Protein AF-A0A1Z8LGG8-F1 (afdb_monomer_lite)

pLDDT: mean 88.11, std 7.86, range [59.78, 97.25]

Secondary structure (DSSP, 8-state):
-EESSGGGHHHHHHHHHHH-TT-----EE-HHHHHHHHHHSS--HHHHHHHHHHHHHHHTTT-S-EEB--GGGTTHHHHHGGG-SS-EE-SSHHHHHHHHHH-SEEE---SSTTHHHHHHHHHHHHHHTTT---EEE-

Radius of gyration: 15.42 Å; chains: 1; bounding box: 39×36×37 Å

Structure (mmCIF, N/CA/C/O backbone):
data_AF-A0A1Z8LGG8-F1
#
_entry.id   AF-A0A1Z8LGG8-F1
#
loop_
_atom_site.group_PDB
_atom_site.id
_atom_site.type_symbol
_atom_site.label_atom_id
_atom_site.label_alt_id
_atom_site.label_comp_id
_atom_site.label_asym_id
_atom_site.label_entity_id
_atom_site.label_seq_id
_atom_site.pdbx_PDB_ins_code
_atom_site.Cartn_x
_atom_site.Cartn_y
_atom_site.Cartn_z
_atom_site.occupancy
_atom_site.B_iso_or_equiv
_atom_site.auth_seq_id
_atom_site.auth_comp_id
_atom_site.auth_asym_id
_atom_site.auth_atom_id
_atom_site.pdbx_PDB_model_num
ATOM 1 N N . MET A 1 1 ? 4.314 -7.955 -6.306 1.00 94.31 1 MET A N 1
ATOM 2 C CA . MET A 1 1 ? 4.021 -7.619 -4.898 1.00 94.31 1 MET A CA 1
ATOM 3 C C . MET A 1 1 ? 5.061 -6.630 -4.409 1.00 94.31 1 MET A C 1
ATOM 5 O O . MET A 1 1 ? 6.232 -6.804 -4.731 1.00 94.31 1 MET A O 1
ATOM 9 N N . ILE A 1 2 ? 4.653 -5.584 -3.694 1.00 94.50 2 ILE A N 1
ATOM 10 C CA . ILE A 1 2 ? 5.553 -4.550 -3.167 1.00 94.50 2 ILE A CA 1
ATOM 11 C C . ILE A 1 2 ? 5.476 -4.547 -1.640 1.00 94.50 2 ILE A C 1
ATOM 13 O O . ILE A 1 2 ? 4.401 -4.390 -1.054 1.00 94.50 2 ILE A O 1
ATOM 17 N N . HIS A 1 3 ? 6.639 -4.703 -1.014 1.00 94.06 3 HIS A N 1
ATOM 18 C CA . HIS A 1 3 ? 6.819 -4.884 0.418 1.00 94.06 3 HIS A CA 1
ATOM 19 C C . HIS A 1 3 ? 7.687 -3.759 0.994 1.00 94.06 3 HIS A C 1
ATOM 21 O O . HIS A 1 3 ? 8.680 -3.352 0.391 1.00 94.06 3 HIS A O 1
ATOM 27 N N . ALA A 1 4 ? 7.335 -3.299 2.195 1.00 92.00 4 ALA A N 1
ATOM 28 C CA . ALA A 1 4 ? 8.154 -2.371 2.983 1.00 92.00 4 ALA A CA 1
ATOM 29 C C . ALA A 1 4 ? 8.812 -3.048 4.202 1.00 92.00 4 ALA A C 1
ATOM 31 O O . ALA A 1 4 ? 9.628 -2.442 4.888 1.00 92.00 4 ALA A O 1
ATOM 32 N N . THR A 1 5 ? 8.448 -4.303 4.492 1.00 90.44 5 THR A N 1
ATOM 33 C CA . THR A 1 5 ? 8.937 -5.062 5.652 1.00 90.44 5 THR A CA 1
ATOM 34 C C . THR A 1 5 ? 9.118 -6.529 5.286 1.00 90.44 5 THR A C 1
ATOM 36 O O . THR A 1 5 ? 8.219 -7.116 4.687 1.00 90.44 5 THR A O 1
ATOM 39 N N . ARG A 1 6 ? 10.205 -7.173 5.726 1.00 92.25 6 ARG A N 1
ATOM 40 C CA . ARG A 1 6 ? 10.410 -8.623 5.514 1.00 92.25 6 ARG A CA 1
ATOM 41 C C . ARG A 1 6 ? 9.306 -9.491 6.109 1.00 92.25 6 ARG A C 1
ATOM 43 O O . ARG A 1 6 ? 8.988 -10.531 5.545 1.00 92.25 6 ARG A O 1
ATOM 50 N N . ALA A 1 7 ? 8.696 -9.035 7.202 1.00 90.31 7 ALA A N 1
ATOM 51 C CA . ALA A 1 7 ? 7.609 -9.738 7.873 1.00 90.31 7 ALA A CA 1
ATOM 52 C C . ALA A 1 7 ? 6.383 -9.974 6.972 1.00 90.31 7 ALA A C 1
ATOM 54 O O . ALA A 1 7 ? 5.633 -10.908 7.229 1.00 90.31 7 ALA A O 1
ATOM 55 N N . SER A 1 8 ? 6.184 -9.175 5.914 1.00 90.31 8 SER A N 1
ATOM 56 C CA . SER A 1 8 ? 5.055 -9.343 4.993 1.00 90.31 8 SER A CA 1
ATOM 57 C C . SER A 1 8 ? 5.337 -10.273 3.812 1.00 90.31 8 SER A C 1
ATOM 59 O O . SER A 1 8 ? 4.406 -10.602 3.088 1.00 90.31 8 SER A O 1
ATOM 61 N N . VAL A 1 9 ? 6.586 -10.684 3.570 1.00 94.19 9 VAL A N 1
ATOM 62 C CA . VAL A 1 9 ? 6.938 -11.465 2.369 1.00 94.19 9 VAL A CA 1
ATOM 63 C C . VAL A 1 9 ? 6.384 -12.877 2.471 1.00 94.19 9 VAL A C 1
ATOM 65 O O . VAL A 1 9 ? 5.479 -13.243 1.726 1.00 94.19 9 VAL A O 1
ATOM 68 N N . SER A 1 10 ? 6.877 -13.643 3.446 1.00 95.19 10 SER A N 1
ATOM 69 C CA . SER A 1 10 ? 6.532 -15.058 3.577 1.00 95.19 10 SER A CA 1
ATOM 70 C C . SER A 1 10 ? 5.033 -15.310 3.776 1.00 95.19 10 SER A C 1
ATOM 72 O O . SER A 1 10 ? 4.528 -16.225 3.134 1.00 95.19 10 SER A O 1
ATOM 74 N N . PRO A 1 11 ? 4.284 -14.530 4.586 1.00 92.88 11 PRO A N 1
ATOM 75 C CA . PRO A 1 11 ? 2.843 -14.744 4.720 1.00 92.88 11 PRO A CA 1
ATOM 76 C C . PRO A 1 11 ? 2.072 -14.546 3.412 1.00 92.88 11 PRO A C 1
ATOM 78 O O . PRO A 1 11 ? 1.146 -15.298 3.129 1.00 92.88 11 PRO A O 1
ATOM 81 N N . VAL A 1 12 ? 2.450 -13.550 2.606 1.00 93.06 12 VAL A N 1
ATOM 82 C CA . VAL A 1 12 ? 1.752 -13.257 1.348 1.00 93.06 12 VAL A CA 1
ATOM 83 C C . VAL A 1 12 ? 2.117 -14.286 0.278 1.00 93.06 12 VAL A C 1
ATOM 85 O O . VAL A 1 12 ? 1.228 -14.782 -0.406 1.00 93.06 12 VAL A O 1
ATOM 88 N N . GLU A 1 13 ? 3.392 -14.665 0.167 1.00 95.00 13 GLU A N 1
ATOM 89 C CA . GLU A 1 13 ? 3.832 -15.735 -0.743 1.00 95.00 13 GLU A CA 1
ATOM 90 C C . GLU A 1 13 ? 3.163 -17.075 -0.403 1.00 95.00 13 GLU A C 1
ATOM 92 O O . GLU A 1 13 ? 2.699 -17.780 -1.301 1.00 95.00 13 GLU A O 1
ATOM 97 N N . LEU A 1 14 ? 3.031 -17.396 0.890 1.00 95.62 14 LEU A N 1
ATOM 98 C CA . LEU A 1 14 ? 2.303 -18.582 1.339 1.00 95.62 14 LEU A CA 1
ATOM 99 C C . LEU A 1 14 ? 0.818 -18.510 0.959 1.00 95.62 14 LEU A C 1
ATOM 101 O O . LEU A 1 14 ? 0.285 -19.487 0.444 1.00 95.62 14 LEU A O 1
ATOM 105 N N . ALA A 1 15 ? 0.167 -17.357 1.139 1.00 93.81 15 ALA A N 1
ATOM 106 C CA . ALA A 1 15 ? -1.229 -17.180 0.747 1.00 93.81 15 ALA A CA 1
ATOM 107 C C . ALA A 1 15 ? -1.440 -17.388 -0.763 1.00 93.81 15 ALA A C 1
ATOM 109 O O . ALA A 1 15 ? -2.411 -18.031 -1.157 1.00 93.81 15 ALA A O 1
ATOM 110 N N . PHE A 1 16 ? -0.521 -16.912 -1.614 1.00 95.31 16 PHE A N 1
ATOM 111 C CA . PHE A 1 16 ? -0.556 -17.224 -3.047 1.00 95.31 16 PHE A CA 1
ATOM 112 C C . PHE A 1 16 ? -0.381 -18.719 -3.300 1.00 95.31 16 PHE A C 1
ATOM 114 O O . PHE A 1 16 ? -1.175 -19.303 -4.024 1.00 95.31 16 PHE A O 1
ATOM 121 N N . HIS A 1 17 ? 0.604 -19.357 -2.670 1.00 95.44 17 HIS A N 1
ATOM 122 C CA . HIS A 1 17 ? 0.828 -20.791 -2.834 1.00 95.44 17 HIS A CA 1
ATOM 123 C C . HIS A 1 17 ? -0.385 -21.641 -2.410 1.00 95.44 17 HIS A C 1
ATOM 125 O O . HIS A 1 17 ? -0.692 -22.641 -3.053 1.00 95.44 17 HIS A O 1
ATOM 131 N N . GLU A 1 18 ? -1.077 -21.267 -1.334 1.00 97.25 18 GLU A N 1
ATOM 132 C CA . GLU A 1 18 ? -2.210 -22.031 -0.798 1.00 97.25 18 GLU A CA 1
ATOM 133 C C . GLU A 1 18 ? -3.532 -21.759 -1.528 1.00 97.25 18 GLU A C 1
ATOM 135 O O . GLU A 1 18 ? -4.325 -22.681 -1.714 1.00 97.25 18 GLU A O 1
ATOM 140 N N . ILE A 1 19 ? -3.788 -20.507 -1.923 1.00 96.19 19 ILE A N 1
ATOM 141 C CA . ILE A 1 19 ? -5.105 -20.064 -2.414 1.00 96.19 19 ILE A CA 1
ATOM 142 C C . ILE A 1 19 ? -5.116 -19.888 -3.938 1.00 96.19 19 ILE A C 1
ATOM 144 O O . ILE A 1 19 ? -6.161 -20.061 -4.563 1.00 96.19 19 ILE A O 1
ATOM 148 N N . TRP A 1 20 ? -3.976 -19.547 -4.546 1.00 95.69 20 TRP A N 1
ATOM 149 C CA . TRP A 1 20 ? -3.863 -19.284 -5.983 1.00 95.69 20 TRP A CA 1
ATOM 150 C C . TRP A 1 20 ? -2.496 -19.718 -6.555 1.00 95.69 20 TRP A C 1
ATOM 152 O O . TRP A 1 20 ? -1.712 -18.879 -7.013 1.00 95.69 20 TRP A O 1
ATOM 162 N N . PRO A 1 21 ? -2.182 -21.026 -6.528 1.00 95.81 21 PRO A N 1
ATOM 163 C CA . PRO A 1 21 ? -0.860 -21.544 -6.885 1.00 95.81 21 PRO A CA 1
ATOM 164 C C . PRO A 1 21 ? -0.464 -21.300 -8.348 1.00 95.81 21 PRO A C 1
ATOM 166 O O . PRO A 1 21 ? 0.722 -21.301 -8.672 1.00 95.81 21 PRO A O 1
ATOM 169 N N . GLU A 1 22 ? -1.428 -21.083 -9.244 1.00 97.00 22 GLU A N 1
ATOM 170 C CA . GLU A 1 22 ? -1.184 -20.780 -10.656 1.00 97.00 22 GLU A CA 1
ATOM 171 C C . GLU A 1 22 ? -0.725 -19.331 -10.889 1.00 97.00 22 GLU A C 1
ATOM 173 O O . GLU A 1 22 ? -0.236 -19.007 -11.975 1.00 97.00 22 GLU A O 1
ATOM 178 N N . ALA A 1 23 ? -0.879 -18.444 -9.900 1.00 95.12 23 ALA A N 1
ATOM 179 C CA . ALA A 1 23 ? -0.454 -17.057 -10.013 1.00 95.12 23 ALA A CA 1
ATOM 180 C C . ALA A 1 23 ? 1.073 -16.935 -9.939 1.00 95.12 23 ALA A C 1
ATOM 182 O O . ALA A 1 23 ? 1.705 -17.154 -8.900 1.00 95.12 23 ALA A O 1
ATOM 183 N N . ASN A 1 24 ? 1.670 -16.478 -11.038 1.00 94.56 24 ASN A N 1
ATOM 184 C CA . ASN A 1 24 ? 3.072 -16.088 -11.053 1.00 94.56 24 ASN A CA 1
ATOM 185 C C . ASN A 1 24 ? 3.237 -14.753 -10.324 1.00 94.56 24 ASN A C 1
ATOM 187 O O . ASN A 1 24 ? 2.765 -13.718 -10.790 1.00 94.56 24 ASN A O 1
ATOM 191 N N . HIS A 1 25 ? 3.940 -14.763 -9.197 1.00 93.56 25 HIS A N 1
ATOM 192 C CA . HIS A 1 25 ? 4.214 -13.558 -8.425 1.00 93.56 25 HIS A CA 1
ATOM 193 C C . HIS A 1 25 ? 5.714 -13.268 -8.355 1.00 93.56 25 HIS A C 1
ATOM 195 O O . HIS A 1 25 ? 6.564 -14.155 -8.400 1.00 93.56 25 HIS A O 1
ATOM 201 N N . ARG A 1 26 ? 6.036 -11.978 -8.253 1.00 93.94 26 ARG A N 1
ATOM 202 C CA . ARG A 1 26 ? 7.388 -11.459 -8.017 1.00 93.94 26 ARG A CA 1
ATOM 203 C C . ARG A 1 26 ? 7.329 -10.441 -6.886 1.00 93.94 26 ARG A C 1
ATOM 205 O O . ARG A 1 26 ? 6.356 -9.684 -6.796 1.00 93.94 26 ARG A O 1
ATOM 212 N N . SER A 1 27 ? 8.367 -10.398 -6.061 1.00 94.50 27 SER A N 1
ATOM 213 C CA . SER A 1 27 ? 8.432 -9.554 -4.864 1.00 94.50 27 SER A CA 1
ATOM 214 C C . SER A 1 27 ? 9.452 -8.429 -5.053 1.00 94.50 27 SER A C 1
ATOM 216 O O . SER A 1 27 ? 10.602 -8.676 -5.411 1.00 94.50 27 SER A O 1
ATOM 218 N N . LEU A 1 28 ? 9.036 -7.190 -4.789 1.00 95.25 28 LEU A N 1
ATOM 219 C CA . LEU A 1 28 ? 9.907 -6.023 -4.656 1.00 95.25 28 LEU A CA 1
ATOM 220 C C . LEU A 1 28 ? 9.908 -5.575 -3.203 1.00 95.25 28 LEU A C 1
ATOM 222 O O . LEU A 1 28 ? 8.849 -5.431 -2.596 1.00 95.25 28 LEU A O 1
ATOM 226 N N . MET A 1 29 ? 11.093 -5.345 -2.654 1.00 94.94 29 MET A N 1
ATOM 227 C CA . MET A 1 29 ? 11.275 -4.970 -1.258 1.00 94.94 29 MET A CA 1
ATOM 228 C C . MET A 1 29 ? 12.040 -3.656 -1.163 1.00 94.94 29 MET A C 1
ATOM 230 O O . MET A 1 29 ? 13.124 -3.533 -1.729 1.00 94.94 29 MET A O 1
ATOM 234 N N . ASP A 1 30 ? 11.516 -2.722 -0.376 1.00 93.88 30 ASP A N 1
ATOM 235 C CA . ASP A 1 30 ? 12.242 -1.534 0.072 1.00 93.88 30 ASP A CA 1
ATOM 236 C C . ASP A 1 30 ? 12.065 -1.376 1.589 1.00 93.88 30 ASP A C 1
ATOM 238 O O . ASP A 1 30 ? 11.115 -0.763 2.075 1.00 93.88 30 ASP A O 1
ATOM 242 N N . GLU A 1 31 ? 13.003 -1.940 2.355 1.00 92.06 31 GLU A N 1
ATOM 243 C CA . GLU A 1 31 ? 13.022 -1.846 3.826 1.00 92.06 31 GLU A CA 1
ATOM 244 C C . GLU A 1 31 ? 13.221 -0.399 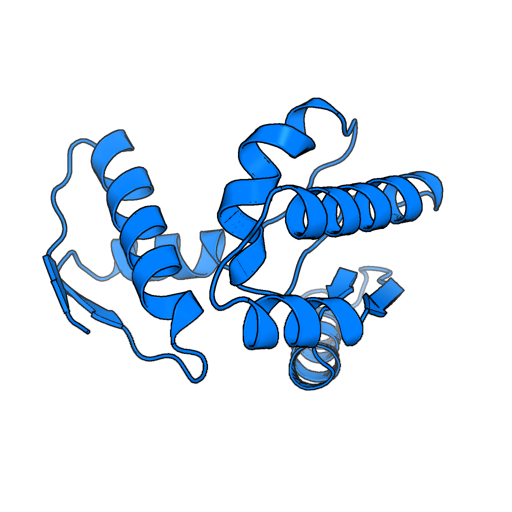4.314 1.00 92.06 31 GLU A C 1
ATOM 246 O O . GLU A 1 31 ? 12.838 -0.047 5.430 1.00 92.06 31 GLU A O 1
ATOM 251 N N . GLY A 1 32 ? 13.785 0.468 3.467 1.00 92.81 32 GLY A N 1
ATOM 252 C CA . GLY A 1 32 ? 13.988 1.880 3.765 1.00 92.81 32 GLY A CA 1
ATOM 253 C C . GLY A 1 32 ? 12.704 2.710 3.695 1.00 92.81 32 GLY A C 1
ATOM 254 O O . GLY A 1 32 ? 12.729 3.881 4.072 1.00 92.81 32 GLY A O 1
ATOM 255 N N . LEU A 1 33 ? 11.593 2.165 3.185 1.00 89.94 33 LEU A N 1
ATOM 256 C CA . LEU A 1 33 ? 10.288 2.834 3.229 1.00 89.94 33 LEU A CA 1
ATOM 257 C C . LEU A 1 33 ? 9.678 2.792 4.623 1.00 89.94 33 LEU A C 1
ATOM 259 O O . LEU A 1 33 ? 9.302 3.845 5.132 1.00 89.94 33 LEU A O 1
ATOM 263 N N . ALA A 1 34 ? 9.625 1.611 5.243 1.00 88.19 34 ALA A N 1
ATOM 264 C CA . ALA A 1 34 ? 9.144 1.481 6.616 1.00 88.19 34 ALA A CA 1
ATOM 265 C C . ALA A 1 34 ? 9.993 2.349 7.553 1.00 88.19 34 ALA A C 1
ATOM 267 O O . ALA A 1 34 ? 9.456 3.204 8.242 1.00 88.19 34 ALA A O 1
ATOM 268 N N . GLN A 1 35 ? 11.324 2.268 7.444 1.00 90.56 35 GLN A N 1
ATOM 269 C CA . GLN A 1 35 ? 12.231 3.103 8.241 1.00 90.56 35 GLN A CA 1
ATOM 270 C C . GLN A 1 35 ? 11.992 4.609 8.060 1.00 90.56 35 GLN A C 1
ATOM 272 O O . GLN A 1 35 ? 12.060 5.359 9.029 1.00 90.56 35 GLN A O 1
ATOM 277 N N . ALA A 1 36 ? 11.726 5.071 6.835 1.00 91.19 36 ALA A N 1
ATOM 278 C CA . ALA A 1 36 ? 11.457 6.486 6.588 1.00 91.19 36 ALA A CA 1
ATOM 279 C C . ALA A 1 36 ? 10.141 6.942 7.239 1.00 91.19 36 ALA A C 1
ATOM 281 O O . ALA A 1 36 ? 10.075 8.048 7.769 1.00 91.19 36 ALA A O 1
ATOM 282 N N . ILE A 1 37 ? 9.113 6.092 7.218 1.00 89.00 37 ILE A N 1
ATOM 283 C CA . ILE A 1 37 ? 7.836 6.357 7.891 1.00 89.00 37 ILE A CA 1
ATOM 284 C C . ILE A 1 37 ? 8.037 6.374 9.403 1.00 89.00 37 ILE A C 1
ATOM 286 O O . ILE A 1 37 ? 7.570 7.299 10.057 1.00 89.00 37 ILE A O 1
ATOM 290 N N . ASP A 1 38 ? 8.784 5.417 9.948 1.00 88.12 38 ASP A N 1
ATOM 291 C CA . ASP A 1 38 ? 9.059 5.321 11.384 1.00 88.12 38 ASP A CA 1
ATOM 292 C C . ASP A 1 38 ? 9.829 6.547 11.896 1.00 88.12 38 ASP A C 1
ATOM 294 O O . ASP A 1 38 ? 9.556 7.052 12.983 1.00 88.12 38 ASP A O 1
ATOM 298 N N . GLN A 1 39 ? 10.780 7.054 11.104 1.00 90.81 39 GLN A N 1
ATOM 299 C CA . GLN A 1 39 ? 11.582 8.230 11.453 1.00 90.81 39 GLN A CA 1
ATOM 300 C C . GLN A 1 39 ? 10.777 9.528 11.448 1.00 90.81 39 GLN A C 1
ATOM 302 O O . GLN A 1 39 ? 11.013 10.395 12.288 1.00 90.81 39 GLN A O 1
ATOM 307 N N . VAL A 1 40 ? 9.874 9.692 10.480 1.00 90.44 40 VAL A N 1
ATOM 308 C CA . VAL A 1 40 ? 9.108 10.935 10.314 1.00 90.44 40 VAL A CA 1
ATOM 309 C C . VAL A 1 40 ? 7.793 10.898 11.104 1.00 90.44 40 VAL A C 1
ATOM 311 O O . VAL A 1 40 ? 7.286 11.941 11.502 1.00 90.44 40 VAL A O 1
ATOM 314 N N . GLY A 1 41 ? 7.259 9.705 11.373 1.00 86.25 41 GLY A N 1
ATOM 315 C CA . GLY A 1 41 ? 5.999 9.478 12.084 1.00 86.25 41 GLY A CA 1
ATOM 316 C C . GLY A 1 41 ? 4.746 9.649 11.221 1.00 86.25 41 GLY A C 1
ATOM 317 O O . GLY A 1 41 ? 3.637 9.435 11.705 1.00 86.25 41 GLY A O 1
ATOM 318 N N . GLU A 1 42 ? 4.904 10.007 9.946 1.00 84.88 42 GLU A N 1
ATOM 319 C CA . GLU A 1 42 ? 3.808 10.258 9.012 1.00 84.88 42 GLU A CA 1
ATOM 320 C C . GLU A 1 42 ? 4.177 9.894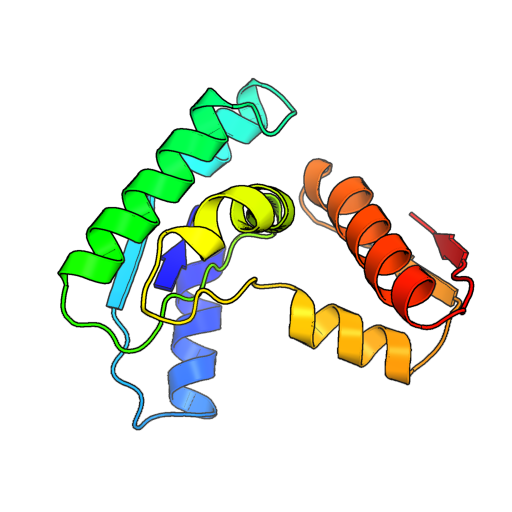 7.567 1.00 84.88 42 GLU A C 1
ATOM 322 O O . GLU A 1 42 ? 5.345 9.776 7.183 1.00 84.88 42 GLU A O 1
ATOM 327 N N . LEU A 1 43 ? 3.147 9.740 6.736 1.00 84.94 43 LEU A N 1
ATOM 328 C CA . LEU A 1 43 ? 3.287 9.524 5.303 1.00 84.94 43 LEU A CA 1
ATOM 329 C C . LEU A 1 43 ? 3.467 10.870 4.580 1.00 84.94 43 LEU A C 1
ATOM 331 O O . LEU A 1 43 ? 2.502 11.528 4.199 1.00 84.94 43 LEU A O 1
ATOM 335 N N . THR A 1 44 ? 4.717 11.281 4.371 1.00 89.06 44 THR A N 1
ATOM 336 C CA . THR A 1 44 ? 5.028 12.525 3.644 1.00 89.06 44 THR A CA 1
ATOM 337 C C . THR A 1 44 ? 4.918 12.367 2.127 1.00 89.06 44 THR A C 1
ATOM 339 O O . THR A 1 44 ? 5.104 11.277 1.586 1.00 89.06 44 THR A O 1
ATOM 342 N N . ALA A 1 45 ? 4.761 13.480 1.401 1.00 87.62 45 ALA A N 1
ATOM 343 C CA . ALA A 1 45 ? 4.768 13.488 -0.068 1.00 87.62 45 ALA A CA 1
ATOM 344 C C . ALA A 1 45 ? 6.040 12.860 -0.680 1.00 87.62 45 ALA A C 1
ATOM 346 O O . ALA A 1 45 ? 5.985 12.215 -1.728 1.00 87.62 45 ALA A O 1
ATOM 347 N N . ALA A 1 46 ? 7.196 13.012 -0.023 1.00 89.75 46 ALA A N 1
ATOM 348 C CA . ALA A 1 46 ? 8.446 12.393 -0.463 1.00 89.75 46 ALA A CA 1
ATOM 349 C C . ALA A 1 46 ? 8.406 10.860 -0.343 1.00 89.75 46 ALA A C 1
ATOM 351 O O . ALA A 1 46 ? 8.852 10.161 -1.257 1.00 89.75 46 ALA A O 1
ATOM 352 N N . ILE A 1 47 ? 7.845 10.341 0.753 1.00 90.06 47 ILE A N 1
ATOM 353 C CA . ILE A 1 47 ? 7.650 8.902 0.965 1.00 90.06 47 ILE A CA 1
ATOM 354 C C . ILE A 1 47 ? 6.615 8.366 -0.035 1.00 90.06 47 ILE A C 1
ATOM 356 O O . ILE A 1 47 ? 6.894 7.387 -0.728 1.00 90.06 47 ILE A O 1
ATOM 360 N N . SER A 1 48 ? 5.482 9.053 -0.210 1.00 87.38 48 SER A N 1
ATOM 361 C CA . SER A 1 48 ? 4.457 8.711 -1.209 1.00 87.38 48 SER A CA 1
ATOM 362 C C . SER A 1 48 ? 5.031 8.630 -2.626 1.00 87.38 48 SER A C 1
ATOM 364 O O . SER A 1 48 ? 4.755 7.691 -3.370 1.00 87.38 48 SER A O 1
ATOM 366 N N . LYS A 1 49 ? 5.921 9.554 -3.003 1.00 88.12 49 LYS A N 1
ATOM 367 C CA . LYS A 1 49 ? 6.573 9.530 -4.319 1.00 88.12 49 LYS A CA 1
ATOM 368 C C . LYS A 1 49 ? 7.498 8.323 -4.512 1.00 88.12 49 LYS A C 1
ATOM 370 O O . LYS A 1 49 ? 7.608 7.817 -5.627 1.00 88.12 49 LYS A O 1
ATOM 375 N N . ARG A 1 50 ? 8.177 7.851 -3.459 1.00 89.94 50 ARG A N 1
ATOM 376 C CA . ARG A 1 50 ? 8.993 6.619 -3.524 1.00 89.94 50 ARG A CA 1
ATOM 377 C C . ARG A 1 50 ? 8.120 5.394 -3.780 1.00 89.94 50 ARG A C 1
ATOM 379 O O . ARG A 1 50 ? 8.451 4.573 -4.625 1.00 89.94 50 ARG A O 1
ATOM 386 N N . PHE A 1 51 ? 6.992 5.322 -3.090 1.00 88.12 51 PHE A N 1
ATOM 387 C CA . PHE A 1 51 ? 5.974 4.298 -3.274 1.00 88.12 51 PHE A CA 1
ATOM 388 C C . PHE A 1 51 ? 5.441 4.242 -4.717 1.00 88.12 51 PHE A C 1
ATOM 390 O O . PHE A 1 51 ? 5.430 3.169 -5.319 1.00 88.12 51 PHE A O 1
ATOM 397 N N . VAL A 1 52 ? 5.081 5.392 -5.301 1.00 88.88 52 VAL A N 1
ATOM 398 C CA . VAL A 1 52 ? 4.646 5.480 -6.710 1.00 88.88 52 VAL A CA 1
ATOM 399 C C . VAL A 1 52 ? 5.736 4.988 -7.664 1.00 88.88 52 VAL A C 1
ATOM 401 O O . VAL A 1 52 ? 5.449 4.181 -8.539 1.00 88.88 52 VAL A O 1
ATOM 404 N N . ARG A 1 53 ? 7.000 5.373 -7.448 1.00 90.81 53 ARG A N 1
ATOM 405 C CA . ARG A 1 53 ? 8.129 4.916 -8.281 1.00 90.81 53 ARG A CA 1
ATOM 406 C C . ARG A 1 53 ? 8.341 3.403 -8.257 1.00 90.81 53 ARG A C 1
ATOM 408 O O . ARG A 1 53 ? 8.747 2.831 -9.262 1.00 90.81 53 ARG A O 1
ATOM 415 N N . LEU A 1 54 ? 8.084 2.744 -7.125 1.00 92.44 54 LEU A N 1
ATOM 416 C CA . LEU A 1 54 ? 8.135 1.280 -7.054 1.00 92.44 54 LEU A CA 1
ATOM 417 C C . LEU A 1 54 ? 6.995 0.634 -7.848 1.00 92.44 54 LEU A C 1
ATOM 419 O O . LEU A 1 54 ? 7.214 -0.401 -8.471 1.00 92.44 54 LEU A O 1
ATOM 423 N N . ALA A 1 55 ? 5.802 1.237 -7.845 1.00 91.12 55 ALA A N 1
ATOM 424 C CA . ALA A 1 55 ? 4.694 0.782 -8.683 1.00 91.12 55 ALA A CA 1
ATOM 425 C C . ALA A 1 55 ? 4.972 1.003 -10.177 1.00 91.12 55 ALA A C 1
ATOM 427 O O . ALA A 1 55 ? 4.726 0.092 -10.958 1.00 91.12 55 ALA A O 1
ATOM 428 N N . GLU A 1 56 ? 5.533 2.154 -10.565 1.00 91.44 56 GLU A N 1
ATOM 429 C CA . GLU A 1 56 ? 5.997 2.435 -11.938 1.00 91.44 56 GLU A CA 1
ATOM 430 C C . GLU A 1 56 ? 6.991 1.377 -12.400 1.00 91.44 56 GLU A C 1
ATOM 432 O O . GLU A 1 56 ? 6.759 0.711 -13.405 1.00 91.44 56 GLU A O 1
ATOM 437 N N . TYR A 1 57 ? 8.027 1.127 -11.598 1.00 94.00 57 TYR A N 1
ATOM 438 C CA . TYR A 1 57 ? 8.985 0.074 -11.899 1.00 94.00 57 TYR A CA 1
ATOM 439 C C . TYR A 1 57 ? 8.311 -1.297 -12.034 1.00 94.00 57 TYR A C 1
ATOM 441 O O . TYR A 1 57 ? 8.610 -2.027 -12.970 1.00 94.00 57 TYR A O 1
ATOM 449 N N . ALA A 1 58 ? 7.400 -1.666 -11.127 1.00 93.81 58 ALA A N 1
ATOM 450 C CA . ALA A 1 58 ? 6.709 -2.951 -11.202 1.00 93.81 58 ALA A CA 1
ATOM 451 C C . ALA A 1 58 ? 5.840 -3.076 -12.466 1.00 93.81 58 ALA A C 1
ATOM 453 O O . ALA A 1 58 ? 5.850 -4.132 -13.098 1.00 93.81 58 ALA A O 1
ATOM 454 N N . ALA A 1 59 ? 5.128 -2.011 -12.845 1.00 92.31 59 ALA A N 1
ATOM 455 C CA . ALA A 1 59 ? 4.285 -1.970 -14.038 1.00 92.31 59 ALA A CA 1
ATOM 456 C C . ALA A 1 59 ? 5.100 -2.174 -15.328 1.00 92.31 59 ALA A C 1
ATOM 458 O O . ALA A 1 59 ? 4.634 -2.854 -16.239 1.00 92.31 59 ALA A O 1
ATOM 459 N N . ASP A 1 60 ? 6.346 -1.693 -15.365 1.00 93.31 60 ASP A N 1
ATOM 460 C CA . ASP A 1 60 ? 7.266 -1.883 -16.494 1.00 93.31 60 ASP A CA 1
ATOM 461 C C . ASP A 1 60 ? 7.784 -3.335 -16.638 1.00 93.31 60 ASP A C 1
ATOM 463 O O . ASP A 1 60 ? 8.488 -3.650 -17.599 1.00 93.31 60 ASP A O 1
ATOM 467 N N . THR A 1 61 ? 7.460 -4.243 -15.704 1.00 93.75 61 THR A N 1
ATOM 468 C CA . THR A 1 61 ? 7.961 -5.637 -15.699 1.00 93.75 61 THR A CA 1
ATOM 469 C C . THR A 1 61 ? 6.995 -6.687 -16.253 1.00 93.75 61 THR A C 1
ATOM 471 O O . THR A 1 61 ? 7.196 -7.880 -15.993 1.00 93.75 61 THR A O 1
ATOM 474 N N . ASP A 1 62 ? 6.000 -6.256 -17.036 1.00 91.44 62 ASP A N 1
ATOM 475 C CA . ASP A 1 62 ? 4.986 -7.114 -17.672 1.00 91.44 62 ASP A CA 1
ATOM 476 C C . ASP A 1 62 ? 4.212 -7.943 -16.633 1.00 91.44 62 ASP A C 1
ATOM 478 O O . ASP A 1 62 ? 4.359 -9.161 -16.519 1.00 91.44 62 ASP A O 1
ATOM 482 N N . VAL A 1 63 ? 3.453 -7.239 -15.788 1.00 95.06 63 VAL A N 1
ATOM 483 C CA . VAL A 1 63 ? 2.628 -7.830 -14.725 1.00 95.06 63 VAL A CA 1
ATOM 484 C C . VAL A 1 63 ? 1.162 -7.479 -14.932 1.00 95.06 63 VAL A C 1
ATOM 486 O O . VAL A 1 63 ? 0.833 -6.356 -15.305 1.00 95.06 63 VAL A O 1
ATOM 489 N N . ASP A 1 64 ? 0.273 -8.417 -14.615 1.00 95.69 64 ASP A N 1
ATOM 490 C CA . ASP A 1 64 ? -1.171 -8.203 -14.746 1.00 95.69 64 ASP A CA 1
ATOM 491 C C . ASP A 1 64 ? -1.743 -7.299 -13.647 1.00 95.69 64 ASP A C 1
ATOM 493 O O . ASP A 1 64 ? -2.787 -6.683 -13.835 1.00 95.69 64 ASP A O 1
ATOM 497 N N . ALA A 1 65 ? -1.087 -7.236 -12.483 1.00 94.12 65 ALA A N 1
ATOM 498 C CA . ALA A 1 65 ? -1.507 -6.429 -11.342 1.00 94.12 65 ALA A CA 1
ATOM 499 C C . ALA A 1 65 ? -0.358 -6.180 -10.354 1.00 94.12 65 ALA A C 1
ATOM 501 O O . ALA A 1 65 ? 0.628 -6.920 -10.290 1.00 94.12 65 ALA A O 1
ATOM 502 N N . ILE A 1 66 ? -0.527 -5.164 -9.508 1.00 93.38 66 ILE A N 1
ATOM 503 C CA . ILE A 1 66 ? 0.388 -4.843 -8.410 1.00 93.38 66 ILE A CA 1
ATOM 504 C C . ILE A 1 66 ? -0.360 -4.972 -7.083 1.00 93.38 66 ILE A C 1
ATOM 506 O O . ILE A 1 66 ? -1.328 -4.262 -6.843 1.00 93.38 66 ILE A O 1
ATOM 510 N N . LEU A 1 67 ? 0.121 -5.833 -6.186 1.00 92.69 67 LEU A N 1
ATOM 511 C CA . LEU A 1 67 ? -0.350 -5.915 -4.801 1.00 92.69 67 LEU A CA 1
ATOM 512 C C . LEU A 1 67 ? 0.645 -5.235 -3.861 1.00 92.69 67 LEU A C 1
ATOM 514 O O . LEU A 1 67 ? 1.818 -5.622 -3.822 1.00 92.69 67 LEU A O 1
ATOM 518 N N . PHE A 1 68 ? 0.169 -4.279 -3.069 1.00 91.12 68 PHE A N 1
ATOM 519 C CA . PHE A 1 68 ? 0.915 -3.745 -1.934 1.00 91.12 68 PHE A CA 1
ATOM 520 C C . PHE A 1 68 ? 0.604 -4.524 -0.669 1.00 91.12 68 PHE A C 1
ATOM 522 O O . PHE A 1 68 ? -0.540 -4.893 -0.428 1.00 91.12 68 PHE A O 1
ATOM 529 N N . THR A 1 69 ? 1.618 -4.731 0.169 1.00 91.00 69 THR A N 1
ATOM 530 C CA . THR A 1 69 ? 1.477 -5.532 1.396 1.00 91.00 69 THR A CA 1
ATOM 531 C C . THR A 1 69 ? 1.663 -4.715 2.677 1.00 91.00 69 THR A C 1
ATOM 533 O O . THR A 1 69 ? 1.797 -5.295 3.749 1.00 91.00 69 THR A O 1
ATOM 536 N N . PHE A 1 70 ? 1.787 -3.387 2.581 1.00 86.88 70 PHE A N 1
ATOM 537 C CA . PHE A 1 70 ? 2.017 -2.504 3.727 1.00 86.88 70 PHE A CA 1
ATOM 538 C C . PHE A 1 70 ? 0.846 -1.539 3.910 1.00 86.88 70 PHE A C 1
ATOM 540 O O . PHE A 1 70 ? 0.492 -0.799 2.992 1.00 86.88 70 PHE A O 1
ATOM 547 N N . THR A 1 71 ? 0.255 -1.540 5.104 1.00 78.69 71 THR A N 1
ATOM 548 C CA . THR A 1 71 ? -0.966 -0.792 5.453 1.00 78.69 71 THR A CA 1
ATOM 549 C C . THR A 1 71 ? -0.848 0.710 5.179 1.00 78.69 71 THR A C 1
ATOM 551 O O . THR A 1 71 ? -1.828 1.327 4.765 1.00 78.69 71 THR A O 1
ATOM 554 N N . ALA A 1 72 ? 0.348 1.302 5.318 1.00 71.25 72 ALA A N 1
ATOM 555 C CA . ALA A 1 72 ? 0.530 2.746 5.148 1.00 71.25 72 ALA A CA 1
ATOM 556 C C . ALA A 1 72 ? 0.411 3.254 3.696 1.00 71.25 72 ALA A C 1
ATOM 558 O O . ALA A 1 72 ? 0.608 4.434 3.428 1.00 71.25 72 ALA A O 1
ATOM 559 N N . PHE A 1 73 ? 0.105 2.380 2.741 1.00 68.75 73 PHE A N 1
ATOM 560 C CA . PHE A 1 73 ? 0.038 2.733 1.328 1.00 68.75 73 PHE A CA 1
ATOM 561 C C . PHE A 1 73 ? -1.347 3.230 0.867 1.00 68.75 73 PHE A C 1
ATOM 563 O O . PHE A 1 73 ? -1.464 3.835 -0.196 1.00 68.75 73 PHE A O 1
ATOM 570 N N . GLY A 1 74 ? -2.397 3.018 1.667 1.00 65.81 74 GLY A N 1
ATOM 571 C CA . GLY A 1 74 ? -3.787 3.311 1.292 1.00 65.81 74 GLY A CA 1
ATOM 572 C C . GLY A 1 74 ? -4.049 4.699 0.678 1.00 65.81 74 GLY A C 1
ATOM 573 O O . GLY A 1 74 ? -4.646 4.741 -0.400 1.00 65.81 74 GLY A O 1
ATOM 574 N N . PRO A 1 75 ? -3.578 5.803 1.295 1.00 65.19 75 PRO A N 1
ATOM 575 C CA . PRO A 1 75 ? -3.776 7.162 0.774 1.00 65.19 75 PRO A CA 1
ATOM 576 C C . PRO A 1 75 ? -2.960 7.479 -0.488 1.00 65.19 75 PRO A C 1
ATOM 578 O O . PRO A 1 75 ? -3.399 8.249 -1.335 1.00 65.19 75 PRO A O 1
ATOM 581 N N . VAL A 1 76 ? -1.781 6.863 -0.659 1.00 67.88 76 VAL A N 1
ATOM 582 C CA . VAL A 1 76 ? -0.906 7.089 -1.833 1.00 67.88 76 VAL A CA 1
ATOM 583 C C . VAL A 1 76 ? -1.589 6.641 -3.128 1.00 67.88 76 VAL A C 1
ATOM 585 O O . VAL A 1 76 ? -1.311 7.153 -4.214 1.00 67.88 76 VAL A O 1
ATOM 588 N N . MET A 1 77 ? -2.501 5.676 -3.022 1.00 65.75 77 MET A N 1
ATOM 589 C CA . MET A 1 77 ? -3.148 5.080 -4.181 1.00 65.75 77 MET A CA 1
ATOM 590 C C . MET A 1 77 ? -4.206 5.926 -4.842 1.00 65.75 77 MET A C 1
ATOM 592 O O . MET A 1 77 ? -4.384 5.807 -6.049 1.00 65.75 77 MET A O 1
ATOM 596 N N . GLU A 1 78 ? -4.868 6.796 -4.095 1.00 66.06 78 GLU A N 1
ATOM 597 C CA . GLU A 1 78 ? -5.896 7.665 -4.666 1.00 66.06 78 GLU A CA 1
ATOM 598 C C . GLU A 1 78 ? -5.292 8.681 -5.644 1.00 66.06 78 GLU A C 1
ATOM 600 O O . GLU A 1 78 ? -5.916 9.045 -6.643 1.00 66.06 78 GLU A O 1
ATOM 605 N N . GLU A 1 79 ? -4.038 9.080 -5.421 1.00 61.84 79 GLU A N 1
ATOM 606 C CA . GLU A 1 79 ? -3.286 9.889 -6.377 1.00 61.84 79 GLU A CA 1
ATOM 607 C C . GLU A 1 79 ? -2.644 9.048 -7.487 1.00 61.84 79 GLU A C 1
ATOM 609 O O . GLU A 1 79 ? -2.687 9.450 -8.650 1.00 61.84 79 GLU A O 1
ATOM 614 N N . GLY A 1 80 ? -2.071 7.886 -7.149 1.00 59.78 80 GLY A N 1
ATOM 615 C CA . GLY A 1 80 ? -1.268 7.080 -8.074 1.00 59.78 80 GLY A CA 1
ATOM 616 C C . GLY A 1 80 ? -2.050 6.171 -9.027 1.00 59.78 80 GLY A C 1
ATOM 617 O O . GLY A 1 80 ? -1.608 5.981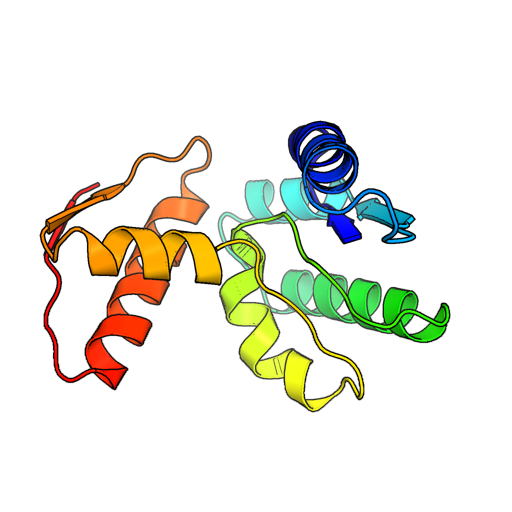 -10.156 1.00 59.78 80 GLY A O 1
ATOM 618 N N . GLN A 1 81 ? -3.206 5.620 -8.627 1.00 62.38 81 GLN A N 1
ATOM 619 C CA . GLN A 1 81 ? -3.950 4.633 -9.434 1.00 62.38 81 GLN A CA 1
ATOM 620 C C . GLN A 1 81 ? -4.355 5.177 -10.805 1.00 62.38 81 GLN A C 1
ATOM 622 O O . GLN A 1 81 ? -4.377 4.426 -11.774 1.00 62.38 81 GLN A O 1
ATOM 627 N N . ARG A 1 82 ? -4.604 6.489 -10.916 1.00 65.31 82 ARG A N 1
ATOM 628 C CA . ARG A 1 82 ? -4.933 7.142 -12.194 1.00 65.31 82 ARG A CA 1
ATOM 629 C C . ARG A 1 82 ? -3.830 7.026 -13.251 1.00 65.31 82 ARG A C 1
ATOM 631 O O . ARG A 1 82 ? -4.117 7.231 -14.426 1.00 65.31 82 ARG A O 1
ATOM 638 N N . ASN A 1 83 ? -2.600 6.705 -12.849 1.00 76.12 83 ASN A N 1
ATOM 639 C CA . ASN A 1 83 ? -1.446 6.654 -13.742 1.00 76.12 83 ASN A CA 1
ATOM 640 C C . ASN A 1 83 ? -1.112 5.238 -14.233 1.00 76.12 83 ASN A C 1
ATOM 642 O O . ASN A 1 83 ? -0.253 5.102 -15.101 1.00 76.12 83 ASN A O 1
ATOM 646 N N . PHE A 1 84 ? -1.765 4.195 -13.710 1.00 84.75 84 PHE A N 1
ATOM 647 C CA . PHE A 1 84 ? -1.473 2.808 -14.076 1.00 84.75 84 PHE A CA 1
ATOM 648 C C . PHE A 1 84 ? -2.573 2.228 -14.965 1.00 84.75 84 PHE A C 1
ATOM 650 O O . PHE A 1 84 ? -3.760 2.349 -14.674 1.00 84.75 84 PHE A O 1
ATOM 657 N N . SER A 1 85 ? -2.171 1.566 -16.050 1.00 87.69 85 SER A N 1
ATOM 658 C CA . SER A 1 85 ? -3.074 0.818 -16.937 1.00 87.69 85 SER A CA 1
ATOM 659 C C . SER A 1 85 ? -3.492 -0.541 -16.366 1.00 87.69 85 SER A C 1
ATOM 661 O O . SER A 1 85 ? -4.412 -1.165 -16.892 1.00 87.69 85 SER A O 1
ATOM 663 N N . ILE A 1 86 ? -2.822 -0.992 -15.303 1.00 91.06 86 ILE A N 1
ATOM 664 C CA . ILE A 1 86 ? -3.057 -2.265 -14.622 1.00 91.06 86 ILE A CA 1
ATOM 665 C C . ILE A 1 86 ? -3.612 -2.037 -13.206 1.00 91.06 86 ILE A C 1
ATOM 667 O O . ILE A 1 86 ? -3.321 -1.004 -12.594 1.00 91.06 86 ILE A O 1
ATOM 671 N N . PRO A 1 87 ? -4.387 -2.985 -12.647 1.00 90.88 87 PRO A N 1
ATOM 672 C CA . PRO A 1 87 ? -4.896 -2.886 -11.286 1.00 90.88 87 PRO A CA 1
ATOM 673 C C . PRO A 1 87 ? -3.780 -2.761 -10.244 1.00 90.88 87 PRO A C 1
ATOM 675 O O . PRO A 1 87 ? -2.823 -3.541 -10.233 1.00 90.88 87 PRO A O 1
ATOM 678 N N . VAL A 1 88 ? -3.951 -1.824 -9.309 1.00 88.69 88 VAL A N 1
ATOM 679 C CA . VAL A 1 88 ? -3.098 -1.700 -8.123 1.00 88.69 88 VAL A CA 1
ATOM 680 C C . VAL A 1 88 ? -3.941 -1.889 -6.867 1.00 88.69 88 VAL A C 1
ATOM 682 O O . VAL A 1 88 ? -4.835 -1.096 -6.581 1.00 88.69 88 VAL A O 1
ATOM 685 N N . ILE A 1 89 ? -3.659 -2.957 -6.131 1.00 87.75 89 ILE A N 1
ATOM 686 C CA . ILE A 1 89 ? -4.481 -3.495 -5.049 1.00 87.75 89 ILE A CA 1
ATOM 687 C C . ILE A 1 89 ? -3.892 -3.074 -3.699 1.00 87.75 89 ILE A C 1
ATOM 689 O O . ILE A 1 89 ? -2.698 -3.276 -3.434 1.00 87.75 89 ILE A O 1
ATOM 693 N N . LYS A 1 90 ? -4.739 -2.497 -2.838 1.00 85.06 90 LYS A N 1
ATOM 694 C CA . LYS A 1 90 ? -4.397 -2.133 -1.456 1.00 85.06 90 LYS A CA 1
ATOM 695 C C . LYS A 1 90 ? -4.464 -3.383 -0.556 1.00 85.06 90 LYS A C 1
ATOM 697 O O . LYS A 1 90 ? -5.316 -4.241 -0.778 1.00 85.06 90 LYS A O 1
ATOM 702 N N . PRO A 1 91 ? -3.629 -3.486 0.494 1.00 81.69 91 PRO A N 1
ATOM 703 C CA . PRO A 1 91 ? -3.612 -4.667 1.364 1.00 81.69 91 PRO A CA 1
ATOM 704 C C . PRO A 1 91 ? -4.876 -4.827 2.215 1.00 81.69 91 PRO A C 1
ATOM 706 O O . PRO A 1 91 ? -5.207 -5.942 2.607 1.00 81.69 91 PRO A O 1
ATOM 709 N N . ASN A 1 92 ? -5.554 -3.723 2.540 1.00 85.25 92 ASN A N 1
ATOM 710 C CA . ASN A 1 92 ? -6.603 -3.729 3.556 1.00 85.25 92 ASN A CA 1
ATOM 711 C C . ASN A 1 92 ? -8.012 -3.869 2.983 1.00 85.25 92 ASN A C 1
ATOM 713 O O . ASN A 1 92 ? -8.875 -4.325 3.720 1.00 85.25 92 ASN A O 1
ATOM 717 N N . ASP A 1 93 ? -8.272 -3.496 1.725 1.00 83.19 93 ASP A N 1
ATOM 718 C CA . ASP A 1 93 ? -9.653 -3.394 1.221 1.00 83.19 93 ASP A CA 1
ATOM 719 C C . ASP A 1 93 ? -10.462 -4.682 1.480 1.00 83.19 93 ASP A C 1
ATOM 721 O O . ASP A 1 93 ? -11.519 -4.590 2.106 1.00 83.19 93 ASP A O 1
ATOM 725 N N . PRO A 1 94 ? -9.955 -5.898 1.176 1.00 84.06 94 PRO A N 1
ATOM 726 C CA . PRO A 1 94 ? -10.698 -7.128 1.467 1.00 84.06 94 PRO A CA 1
ATOM 727 C C . PRO A 1 94 ? -10.924 -7.375 2.968 1.00 84.06 94 PRO A C 1
ATOM 729 O O . PRO A 1 94 ? -11.966 -7.900 3.370 1.00 84.06 94 PRO A O 1
ATOM 732 N N . LEU A 1 95 ? -9.957 -6.994 3.811 1.00 86.88 95 LEU A N 1
ATOM 733 C CA . LEU A 1 95 ? -10.054 -7.112 5.267 1.00 86.88 95 LEU A CA 1
ATOM 734 C C . LEU A 1 95 ? -11.149 -6.190 5.818 1.00 86.88 95 LEU A C 1
ATOM 736 O O . LEU A 1 95 ? -11.960 -6.626 6.634 1.00 86.88 95 LEU A O 1
ATOM 740 N N . LEU A 1 96 ? -11.189 -4.936 5.364 1.00 89.31 96 LEU A N 1
ATOM 741 C CA . LEU A 1 96 ? -12.171 -3.952 5.822 1.00 89.31 96 LEU A CA 1
ATOM 742 C C . LEU A 1 96 ? -13.582 -4.337 5.387 1.00 89.31 96 LEU A C 1
ATOM 744 O O . LEU A 1 96 ? -14.504 -4.298 6.197 1.00 89.31 96 LEU A O 1
ATOM 748 N N . GLU A 1 97 ? -13.741 -4.789 4.144 1.00 89.44 97 GLU A N 1
ATOM 749 C CA . GLU A 1 97 ? -15.011 -5.312 3.635 1.00 89.44 97 GLU A CA 1
ATOM 750 C C . GLU A 1 97 ? -15.531 -6.476 4.478 1.00 89.44 97 GLU A C 1
ATOM 752 O O . GLU A 1 97 ? -16.700 -6.507 4.868 1.00 89.44 97 GLU A O 1
ATOM 757 N N . THR A 1 98 ? -14.639 -7.409 4.821 1.00 89.94 98 THR A N 1
ATOM 758 C CA . THR A 1 98 ? -14.971 -8.551 5.677 1.00 89.94 98 THR A CA 1
ATOM 759 C C . THR A 1 98 ? -15.406 -8.089 7.066 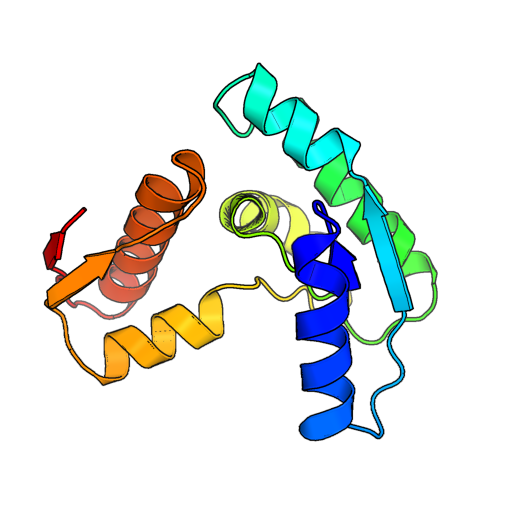1.00 89.94 98 THR A C 1
ATOM 761 O O . THR A 1 98 ? -16.409 -8.572 7.588 1.00 89.94 98 THR A O 1
ATOM 764 N N . ALA A 1 99 ? -14.700 -7.124 7.659 1.00 91.56 99 ALA A N 1
ATOM 765 C CA . ALA A 1 99 ? -15.044 -6.604 8.978 1.00 91.56 99 ALA A CA 1
ATOM 766 C C . ALA A 1 99 ? -16.418 -5.902 8.978 1.00 91.56 99 ALA A C 1
ATOM 768 O O . ALA A 1 99 ? -17.249 -6.160 9.850 1.00 91.56 99 ALA A O 1
ATOM 769 N N . LEU A 1 100 ? -16.703 -5.098 7.948 1.00 91.56 100 LEU A N 1
ATOM 770 C CA . LEU A 1 100 ? -17.986 -4.405 7.775 1.00 91.56 100 LEU A CA 1
ATOM 771 C C . LEU A 1 100 ? -19.160 -5.348 7.476 1.00 91.56 100 LEU A C 1
ATOM 773 O O . LEU A 1 100 ? -20.315 -4.997 7.734 1.00 91.56 100 LEU A O 1
ATOM 777 N N . ALA A 1 101 ? -18.888 -6.536 6.931 1.00 91.06 101 ALA A N 1
ATOM 778 C CA . ALA A 1 101 ? -19.892 -7.581 6.761 1.00 91.06 101 ALA A CA 1
ATOM 779 C C . ALA A 1 101 ? -20.291 -8.237 8.096 1.00 91.06 101 ALA A C 1
ATOM 781 O O . ALA A 1 101 ? -21.402 -8.755 8.206 1.00 91.06 101 ALA A O 1
ATOM 782 N N . VAL A 1 102 ? -19.416 -8.194 9.109 1.00 92.00 102 VAL A N 1
ATOM 783 C CA . VAL A 1 102 ? -19.683 -8.730 10.455 1.00 92.00 102 VAL A CA 1
ATOM 784 C C . VAL A 1 102 ? -20.434 -7.719 11.324 1.00 92.00 102 VAL A C 1
ATOM 786 O O . VAL A 1 102 ? -21.374 -8.102 12.022 1.00 92.00 102 VAL A O 1
ATOM 789 N N . GLY A 1 103 ? -20.061 -6.435 11.291 1.00 92.31 103 GLY A N 1
ATOM 790 C CA . GLY A 1 103 ? -20.709 -5.412 12.114 1.00 92.31 103 GLY A CA 1
ATOM 791 C C . GLY A 1 103 ? -20.171 -3.992 11.927 1.00 92.31 103 GLY A C 1
ATOM 792 O O . GLY A 1 103 ? -19.268 -3.750 11.133 1.00 92.31 103 GLY A O 1
ATOM 793 N N . MET A 1 104 ? -20.759 -3.050 12.674 1.00 92.50 104 MET A N 1
ATOM 794 C CA . MET A 1 104 ? -20.402 -1.617 12.660 1.00 92.50 104 MET A CA 1
ATOM 795 C C . MET A 1 104 ? -19.691 -1.158 13.943 1.00 92.50 104 MET A C 1
ATOM 797 O O . MET A 1 104 ? -19.379 0.019 14.073 1.00 92.50 104 MET A O 1
ATOM 801 N N . GLU A 1 105 ? -19.442 -2.070 14.884 1.00 94.38 105 GLU A N 1
ATOM 802 C CA . GLU A 1 105 ? -18.609 -1.833 16.066 1.00 94.38 105 GLU A CA 1
ATOM 803 C C . GLU A 1 105 ? -17.304 -2.609 15.878 1.00 94.38 105 GLU A C 1
ATOM 805 O O . GLU A 1 105 ? -17.296 -3.840 15.947 1.00 94.38 105 GLU A O 1
ATOM 810 N N . ILE A 1 106 ? -16.211 -1.904 15.582 1.00 93.81 106 ILE A N 1
ATOM 811 C CA . ILE A 1 106 ? -14.928 -2.520 15.224 1.00 93.81 106 ILE A CA 1
ATOM 812 C C . ILE A 1 106 ? -13.845 -2.076 16.207 1.00 93.81 106 ILE A C 1
ATOM 814 O O . ILE A 1 106 ? -13.593 -0.886 16.383 1.00 93.81 106 ILE A O 1
ATOM 818 N N . GLY A 1 107 ? -13.173 -3.049 16.826 1.00 94.00 107 GLY A N 1
ATOM 819 C CA . GLY A 1 107 ? -11.935 -2.824 17.571 1.00 94.00 107 GLY A CA 1
ATOM 820 C C . GLY A 1 107 ? -10.718 -2.973 16.658 1.00 94.00 107 GLY A C 1
ATOM 821 O O . GLY A 1 107 ? -10.620 -3.961 15.928 1.00 94.00 107 GLY A O 1
ATOM 822 N N . LEU A 1 108 ? -9.791 -2.017 16.704 1.00 92.19 108 LEU A N 1
ATOM 823 C CA . LEU A 1 108 ? -8.544 -2.053 15.946 1.00 92.19 108 LEU A CA 1
ATOM 824 C C . LEU A 1 108 ? -7.370 -2.426 16.848 1.00 92.19 108 LEU A C 1
ATOM 826 O O . LEU A 1 108 ? -7.194 -1.872 17.925 1.00 92.19 108 LEU A O 1
ATOM 830 N N . LEU A 1 109 ? -6.528 -3.342 16.373 1.00 91.25 109 LEU A N 1
ATOM 831 C CA . LEU A 1 109 ? -5.263 -3.692 17.008 1.00 91.25 109 LEU A CA 1
ATOM 832 C C . LEU A 1 109 ? -4.182 -3.735 15.934 1.00 91.25 109 LEU A C 1
ATOM 834 O O . LEU A 1 109 ? -4.318 -4.447 14.940 1.00 91.25 109 LEU A O 1
ATOM 838 N N . ALA A 1 110 ? -3.100 -2.991 16.139 1.00 86.44 110 ALA A N 1
ATOM 839 C CA . ALA A 1 110 ? -1.985 -2.948 15.206 1.00 86.44 110 ALA A CA 1
ATOM 840 C C . ALA A 1 110 ? -0.646 -2.974 15.942 1.00 86.44 110 ALA A C 1
ATOM 842 O O . ALA A 1 110 ? -0.502 -2.422 17.029 1.00 86.44 110 ALA A O 1
ATOM 843 N N . SER A 1 111 ? 0.353 -3.591 15.312 1.00 82.81 111 SER A N 1
ATOM 844 C CA . SER A 1 111 ? 1.738 -3.582 15.793 1.00 82.81 111 SER A CA 1
ATOM 845 C C . SER A 1 111 ? 2.440 -2.246 15.551 1.00 82.81 111 SER A C 1
ATOM 847 O O . SER A 1 111 ? 3.412 -1.940 16.238 1.00 82.81 111 SER A O 1
ATOM 849 N N . HIS A 1 112 ? 1.957 -1.457 14.586 1.00 80.75 112 HIS A N 1
ATOM 850 C CA . HIS A 1 112 ? 2.518 -0.157 14.248 1.00 80.75 112 HIS A CA 1
ATOM 851 C C . HIS A 1 112 ? 1.505 0.970 14.511 1.00 80.75 112 HIS A C 1
ATOM 853 O O . HIS A 1 112 ? 0.413 0.926 13.939 1.00 80.75 112 HIS A O 1
ATOM 859 N N . PRO A 1 113 ? 1.849 2.013 15.294 1.00 80.69 113 PRO A N 1
ATOM 860 C CA . PRO A 1 113 ? 0.909 3.075 15.663 1.00 80.69 113 PRO A CA 1
ATOM 861 C C . PRO A 1 113 ? 0.285 3.803 14.471 1.00 80.69 113 PRO A C 1
ATOM 863 O O . PRO A 1 113 ? -0.901 4.111 14.505 1.00 80.69 113 PRO A O 1
ATOM 866 N N . ILE A 1 114 ? 1.050 4.023 13.392 1.00 82.25 114 ILE A N 1
ATOM 867 C CA . ILE A 1 114 ? 0.546 4.722 12.195 1.00 82.25 114 ILE A CA 1
ATOM 868 C C . ILE A 1 114 ? -0.609 3.979 11.509 1.00 82.25 114 ILE A C 1
ATOM 870 O O . ILE A 1 114 ? -1.429 4.598 10.844 1.00 82.25 114 ILE A O 1
ATOM 874 N N . ALA A 1 115 ? -0.701 2.655 11.675 1.00 84.62 115 ALA A N 1
ATOM 875 C CA . ALA A 1 115 ? -1.727 1.855 11.017 1.00 84.62 115 ALA A CA 1
ATOM 876 C C . ALA A 1 115 ? -3.127 2.138 11.578 1.00 84.62 115 ALA A C 1
ATOM 878 O O . ALA A 1 115 ? -4.089 2.106 10.818 1.00 84.62 115 ALA A O 1
ATOM 879 N N . LEU A 1 116 ? -3.241 2.441 12.876 1.00 89.06 116 LEU A N 1
ATOM 880 C CA . LEU A 1 116 ? -4.523 2.658 13.552 1.00 89.06 116 LEU A CA 1
ATOM 881 C C . LEU A 1 116 ? -5.333 3.818 12.948 1.00 89.06 116 LEU A C 1
ATOM 883 O O . LEU A 1 116 ? -6.416 3.545 12.429 1.00 89.06 116 LEU A O 1
ATOM 887 N N . PRO A 1 117 ? -4.835 5.074 12.923 1.00 87.50 117 PRO A N 1
ATOM 888 C CA . PRO A 1 117 ? -5.591 6.183 12.344 1.00 87.50 117 PRO A CA 1
ATOM 889 C C . PRO A 1 117 ? -5.840 5.996 10.841 1.00 87.50 117 PRO A C 1
ATOM 891 O O . PRO A 1 117 ? -6.849 6.459 10.320 1.00 87.50 117 PRO A O 1
ATOM 894 N N . MET A 1 118 ? -4.954 5.286 10.133 1.00 85.12 118 MET A N 1
ATOM 895 C CA . MET A 1 118 ? -5.127 5.011 8.705 1.00 85.12 118 MET A CA 1
ATOM 896 C C . MET A 1 118 ? -6.256 4.017 8.436 1.00 85.12 118 MET A C 1
ATOM 898 O O . MET A 1 118 ? -7.084 4.259 7.563 1.00 85.12 118 MET A O 1
ATOM 902 N N . ILE A 1 119 ? -6.307 2.911 9.181 1.00 89.50 119 ILE A N 1
ATOM 903 C CA . ILE A 1 119 ? -7.379 1.916 9.063 1.00 89.50 119 ILE A CA 1
ATOM 904 C C . ILE A 1 119 ? -8.710 2.514 9.534 1.00 89.50 119 ILE A C 1
ATOM 906 O O . ILE A 1 119 ? -9.733 2.307 8.885 1.00 89.50 119 ILE A O 1
ATOM 910 N N . GLU A 1 120 ? -8.700 3.285 10.625 1.00 90.81 120 GLU A N 1
ATOM 911 C CA . GLU A 1 120 ? -9.883 4.004 11.102 1.00 90.81 120 GLU A CA 1
ATOM 912 C C . GLU A 1 120 ? -10.447 4.925 10.012 1.00 90.81 120 GLU A C 1
ATOM 914 O O . GLU A 1 120 ? -11.651 4.901 9.753 1.00 90.81 120 GLU A O 1
ATOM 919 N N . GLN A 1 121 ? -9.588 5.700 9.342 1.00 87.94 121 GLN A N 1
ATOM 920 C CA . GLN A 1 121 ? -10.012 6.566 8.246 1.00 87.94 121 GLN A CA 1
ATOM 921 C C . GLN A 1 121 ? -10.588 5.756 7.076 1.00 87.94 121 GLN A C 1
ATOM 923 O O . GLN A 1 121 ? -11.688 6.055 6.626 1.00 87.94 121 GLN A O 1
ATOM 928 N N . GLN A 1 122 ? -9.927 4.671 6.657 1.00 87.88 122 GLN A N 1
ATOM 929 C CA . GLN A 1 122 ? -10.422 3.811 5.573 1.00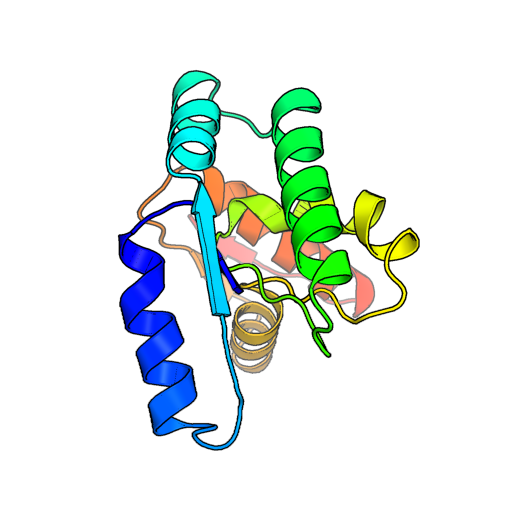 87.88 122 GLN A CA 1
ATOM 930 C C . GLN A 1 122 ? -11.802 3.206 5.873 1.00 87.88 122 GLN A C 1
ATOM 932 O O . GLN A 1 122 ? -12.653 3.124 4.989 1.00 87.88 122 GLN A O 1
ATOM 937 N N . LEU A 1 123 ? -12.053 2.795 7.120 1.00 90.56 123 LEU A N 1
ATOM 938 C CA . LEU A 1 123 ? -13.367 2.304 7.540 1.00 90.56 123 LEU A CA 1
ATOM 939 C C . LEU A 1 123 ? -14.437 3.398 7.480 1.00 90.56 123 LEU A C 1
ATOM 941 O O . LEU A 1 123 ? -15.562 3.138 7.044 1.00 90.56 123 LEU A O 1
ATOM 945 N N . LYS A 1 124 ? -14.099 4.619 7.908 1.00 90.00 124 LYS A N 1
ATOM 946 C CA . LYS A 1 124 ? -15.002 5.774 7.815 1.00 90.00 124 LYS A CA 1
ATOM 947 C C . LYS A 1 124 ? -15.326 6.100 6.359 1.00 90.00 124 LYS A C 1
ATOM 949 O O . LYS A 1 124 ? -16.497 6.292 6.047 1.00 90.00 124 LYS A O 1
ATOM 954 N N . ASP A 1 125 ? -14.333 6.077 5.476 1.00 87.62 125 ASP A N 1
ATOM 955 C CA . ASP A 1 125 ? -14.517 6.357 4.050 1.00 87.62 125 ASP A CA 1
ATOM 956 C C . ASP A 1 125 ? -15.436 5.305 3.397 1.00 87.62 125 ASP A C 1
ATOM 958 O O . ASP A 1 125 ? -16.469 5.651 2.821 1.00 87.62 125 ASP A O 1
ATOM 962 N N . LEU A 1 126 ? -15.152 4.012 3.603 1.00 87.38 126 LEU A N 1
ATOM 963 C CA . LEU A 1 126 ? -15.960 2.902 3.071 1.00 87.38 126 LEU A CA 1
ATOM 964 C C . LEU A 1 126 ? -17.411 2.898 3.579 1.00 87.38 126 LEU A C 1
ATOM 966 O O . LEU A 1 126 ? -18.330 2.490 2.865 1.00 87.38 126 LEU A O 1
ATOM 970 N N . THR A 1 127 ? -17.645 3.305 4.829 1.00 89.31 127 THR A N 1
ATOM 971 C CA . THR A 1 127 ? -19.003 3.339 5.401 1.00 89.31 127 THR A CA 1
ATOM 972 C C . THR A 1 127 ? -19.776 4.587 5.002 1.00 89.31 127 THR A C 1
ATOM 974 O O . THR A 1 127 ? -20.979 4.484 4.734 1.00 89.31 127 THR A O 1
ATOM 977 N N . TYR A 1 128 ? -19.091 5.723 4.856 1.00 86.88 128 TYR A N 1
ATOM 978 C CA . TYR A 1 128 ? -19.669 6.955 4.330 1.00 86.88 128 TYR A CA 1
ATOM 979 C C . TYR A 1 128 ? -20.232 6.753 2.918 1.00 86.88 128 TYR A C 1
ATOM 981 O O . TYR A 1 128 ? -21.391 7.091 2.668 1.00 86.88 128 TYR A O 1
ATOM 989 N N . GLU A 1 129 ? -19.478 6.096 2.030 1.00 77.88 129 GLU A N 1
ATOM 990 C CA . GLU A 1 129 ? -19.928 5.748 0.670 1.00 77.88 129 GLU A CA 1
ATOM 991 C C . GLU A 1 129 ? -21.205 4.889 0.650 1.00 77.88 129 GLU A C 1
ATOM 993 O O . GLU A 1 129 ? -21.960 4.892 -0.323 1.00 77.88 129 GLU A O 1
ATOM 998 N N . ARG A 1 130 ? -21.483 4.172 1.745 1.00 82.12 130 ARG A N 1
ATOM 999 C CA . ARG A 1 130 ? -22.622 3.253 1.897 1.00 82.12 130 ARG A CA 1
ATOM 1000 C C . ARG A 1 130 ? -23.777 3.837 2.705 1.00 82.12 130 ARG A C 1
ATOM 1002 O O . ARG A 1 130 ? -24.744 3.121 2.969 1.00 82.12 130 ARG A O 1
ATOM 1009 N N . GLY A 1 131 ? -23.678 5.098 3.131 1.00 84.12 131 GLY A N 1
ATOM 1010 C CA . GLY A 1 131 ? -24.670 5.740 3.995 1.00 84.12 131 GLY A CA 1
ATOM 1011 C C . GLY A 1 131 ? -24.803 5.071 5.367 1.00 84.12 131 GLY A C 1
ATOM 1012 O O . GLY A 1 131 ? -25.894 5.049 5.937 1.00 84.12 131 GLY A O 1
ATOM 1013 N N . ARG A 1 132 ? -23.720 4.473 5.878 1.00 86.62 132 ARG A N 1
ATOM 1014 C CA . ARG A 1 132 ? -23.670 3.812 7.189 1.00 86.62 132 ARG A CA 1
ATOM 1015 C C . ARG A 1 132 ? -22.718 4.559 8.119 1.00 86.62 132 ARG A C 1
ATOM 1017 O O . ARG A 1 132 ? -21.764 5.180 7.669 1.00 86.62 132 ARG A O 1
ATOM 1024 N N . THR A 1 133 ? -22.971 4.458 9.419 1.00 87.56 133 THR A N 1
ATOM 1025 C CA . THR A 1 133 ? -22.092 4.994 10.467 1.00 87.56 133 THR A CA 1
ATOM 1026 C C . THR A 1 133 ? -21.372 3.842 11.156 1.00 87.56 133 THR A C 1
ATOM 1028 O O . THR A 1 133 ? -21.965 2.777 11.335 1.00 87.56 133 THR A O 1
ATOM 1031 N N . ILE A 1 134 ? -20.122 4.065 11.560 1.00 91.94 134 ILE A N 1
ATOM 1032 C CA . ILE A 1 134 ? -19.272 3.078 12.228 1.00 91.94 134 ILE A CA 1
ATOM 1033 C C . ILE A 1 134 ? -18.758 3.606 13.576 1.00 91.94 134 ILE A C 1
ATOM 1035 O O . ILE A 1 134 ? -18.408 4.782 13.680 1.00 91.94 134 ILE A O 1
ATOM 1039 N N . ASP A 1 135 ? -18.718 2.743 14.595 1.00 92.19 135 ASP A N 1
ATOM 1040 C CA . ASP A 1 135 ?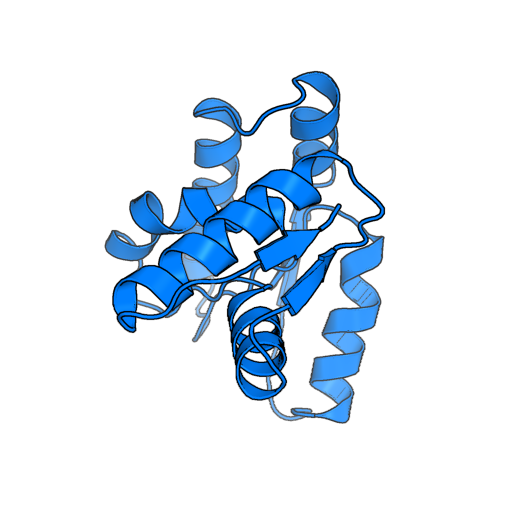 -18.023 2.963 15.871 1.00 92.19 135 ASP A CA 1
ATOM 1041 C C . ASP A 1 135 ? -16.682 2.217 15.830 1.00 92.19 135 ASP A C 1
ATOM 1043 O O . ASP A 1 135 ? -16.647 0.987 15.724 1.00 92.19 135 ASP A O 1
ATOM 1047 N N . VAL A 1 136 ? -15.575 2.961 15.882 1.00 90.81 136 VAL A N 1
ATOM 1048 C CA . VAL A 1 136 ? -14.216 2.407 15.854 1.00 90.81 136 VAL A CA 1
ATOM 1049 C C . VAL A 1 136 ? -13.549 2.656 17.199 1.00 90.81 136 VAL A C 1
ATOM 1051 O O . VAL A 1 136 ? -13.482 3.794 17.663 1.00 90.81 136 VAL A O 1
ATOM 1054 N N . ARG A 1 137 ? -13.030 1.592 17.816 1.00 90.19 137 ARG A N 1
ATOM 1055 C CA . ARG A 1 137 ? -12.312 1.648 19.097 1.00 90.19 137 ARG A CA 1
ATOM 1056 C C . ARG A 1 137 ? -10.855 1.242 18.902 1.00 90.19 137 ARG A C 1
ATOM 1058 O O . ARG A 1 137 ? -10.584 0.273 18.192 1.00 90.19 137 ARG A O 1
ATOM 1065 N N . LEU A 1 138 ? -9.947 1.991 19.525 1.00 82.56 138 LEU A N 1
ATOM 1066 C CA . LEU A 1 138 ? -8.493 1.789 19.494 1.00 82.56 138 LEU A CA 1
ATOM 1067 C C . LEU A 1 138 ? -7.991 1.105 20.770 1.00 82.56 138 LEU A C 1
ATOM 1069 O O . LEU A 1 138 ? -8.619 1.327 21.832 1.00 82.56 138 LEU A O 1
#

Sequence (138 aa):
MIHATRASVSPVELAFHEIWPEANHRSLMDEGLAQAIDQVGELTAAISKRFVRLAEYAADTDVDAILFTFTAFGPVMEEGQRNFSIPVIKPNDPLLETALAVGMEIGLLASHPIALPMIEQQLKDLTYERGRTIDVRL

Foldseek 3Di:
DEELDPVQPVVVVVCCVVPPVVDDDDYDYDVVLVVVCVVVVACDPVSLVVVLVVVVVVLVVPDQEAEYRDLRNVVSCVVRVVPHPHYYHYNCPVVLVVVVVVHQEDEDDDPDPSNQVSSVVVNCVVQVVVVHHHHYHD